Protein AF-A0A351JA82-F1 (afdb_monomer)

Radius of gyration: 18.62 Å; Cα contacts (8 Å, |Δi|>4): 83; chains: 1; bounding box: 45×29×55 Å

pLDDT: mean 86.95, std 12.95, range [39.84, 96.75]

Secondary structure (DSSP, 8-state):
-EEEE-TT-PEEE----TT-HHHHHHHHHHHHHHTT--TTS------TTTS-HHHHHHHHHHHTS--HHHHHHHHHHHHHHTHHHHHHHHHHHHHHHHHHHHHHHHS-------

Structure (mmCIF, N/CA/C/O backbone):
data_AF-A0A351JA82-F1
#
_entry.id   AF-A0A351JA82-F1
#
loop_
_atom_site.group_PDB
_atom_site.id
_atom_site.type_symbol
_atom_site.label_atom_id
_atom_site.label_alt_id
_atom_site.label_comp_id
_atom_site.label_asym_id
_atom_site.label_entity_id
_atom_site.label_seq_id
_atom_site.pdbx_PDB_ins_code
_atom_site.Cartn_x
_atom_site.Cartn_y
_atom_site.Cartn_z
_atom_site.occupancy
_atom_site.B_iso_or_equiv
_atom_site.auth_seq_id
_atom_site.auth_comp_id
_atom_site.auth_asym_id
_atom_site.auth_atom_id
_atom_site.pdbx_PDB_model_num
ATOM 1 N N . LYS A 1 1 ? -10.482 3.285 -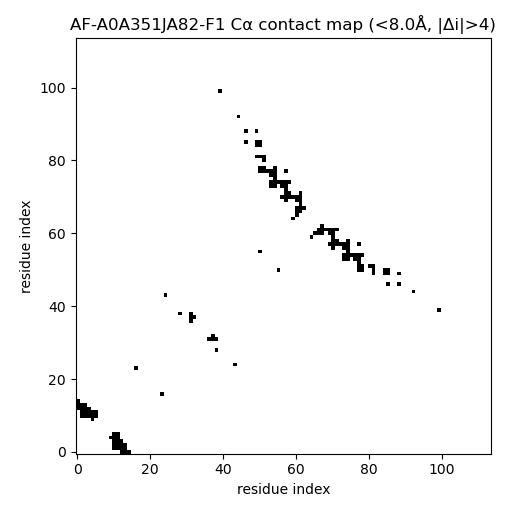6.388 1.00 92.19 1 LYS A N 1
ATOM 2 C CA . LYS A 1 1 ? -11.146 2.212 -7.173 1.00 92.19 1 LYS A CA 1
ATOM 3 C C . LYS A 1 1 ? -11.398 1.025 -6.252 1.00 92.19 1 LYS A C 1
ATOM 5 O O . LYS A 1 1 ? -10.436 0.580 -5.645 1.00 92.19 1 LYS A O 1
ATOM 10 N N . PHE A 1 2 ? -12.635 0.532 -6.165 1.00 95.25 2 PHE A N 1
ATOM 11 C CA . PHE A 1 2 ? -12.952 -0.711 -5.450 1.00 95.25 2 PHE A CA 1
ATOM 12 C C . PHE A 1 2 ? -12.320 -1.922 -6.149 1.00 95.25 2 PHE A C 1
ATOM 14 O O . PHE A 1 2 ? -12.329 -1.999 -7.3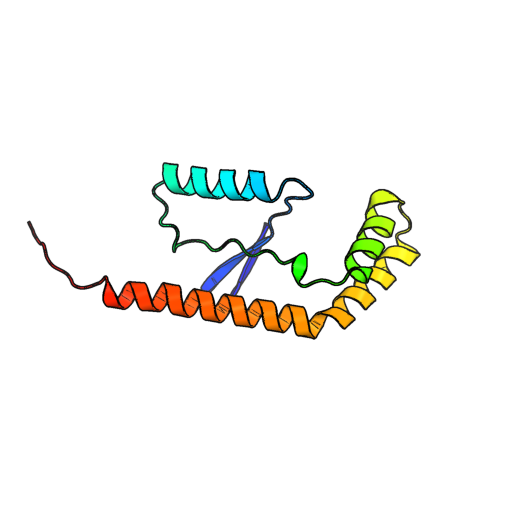83 1.00 95.25 2 PHE A O 1
ATOM 21 N N . VAL A 1 3 ? -11.735 -2.823 -5.365 1.00 96.00 3 VAL A N 1
ATOM 22 C CA . VAL A 1 3 ? -11.078 -4.047 -5.845 1.00 96.00 3 VAL A CA 1
ATOM 23 C C . VAL A 1 3 ? -11.921 -5.276 -5.540 1.00 96.00 3 VAL A C 1
ATOM 25 O O . VAL A 1 3 ? -12.057 -6.136 -6.406 1.00 96.00 3 VAL A O 1
ATOM 28 N N . GLY A 1 4 ? -12.474 -5.351 -4.333 1.00 96.50 4 GLY A N 1
ATOM 29 C CA . GLY A 1 4 ? -13.185 -6.515 -3.820 1.00 96.50 4 GLY A CA 1
ATOM 30 C C . GLY A 1 4 ? -13.227 -6.492 -2.297 1.00 96.50 4 GLY A C 1
ATOM 31 O O . GLY A 1 4 ? -12.839 -5.496 -1.687 1.00 96.50 4 GLY A O 1
ATOM 32 N N . CYS A 1 5 ? -13.656 -7.599 -1.703 1.00 95.81 5 CYS A N 1
ATOM 33 C CA . CYS A 1 5 ? -13.612 -7.804 -0.259 1.00 95.81 5 CYS A CA 1
ATOM 34 C C . CYS A 1 5 ? -12.578 -8.878 0.092 1.00 95.81 5 CYS A C 1
ATOM 36 O O . CYS A 1 5 ? -12.343 -9.789 -0.710 1.00 95.81 5 CYS A O 1
ATOM 38 N N . ASP A 1 6 ? -11.962 -8.766 1.266 1.00 92.56 6 ASP A N 1
ATOM 39 C CA . ASP A 1 6 ? -11.150 -9.848 1.825 1.00 92.56 6 ASP A CA 1
ATOM 40 C C . ASP A 1 6 ? -12.010 -10.949 2.474 1.00 92.56 6 ASP A C 1
ATOM 42 O O . ASP A 1 6 ? -13.239 -10.960 2.368 1.00 92.56 6 ASP A O 1
ATOM 46 N N . THR A 1 7 ? -11.350 -11.912 3.123 1.00 91.44 7 THR A N 1
ATOM 47 C CA . THR A 1 7 ? -12.009 -13.035 3.805 1.00 91.44 7 THR A CA 1
ATOM 48 C C . THR A 1 7 ? -12.790 -12.625 5.050 1.00 91.44 7 THR A C 1
ATOM 50 O O . THR A 1 7 ? -13.678 -13.369 5.455 1.00 91.44 7 THR A O 1
ATOM 53 N N . GLU A 1 8 ? -12.498 -11.457 5.624 1.00 88.56 8 GLU A N 1
ATOM 54 C CA . GLU A 1 8 ? -13.163 -10.914 6.813 1.00 88.56 8 GLU A CA 1
ATOM 55 C C . GLU A 1 8 ? -14.304 -9.948 6.442 1.00 88.56 8 GLU A C 1
ATOM 57 O O . GLU A 1 8 ? -14.989 -9.413 7.312 1.00 88.56 8 GLU A O 1
ATOM 62 N N . GLY A 1 9 ? -14.540 -9.734 5.143 1.00 90.31 9 GLY A N 1
ATOM 63 C CA . GLY A 1 9 ? -15.574 -8.839 4.632 1.00 90.31 9 GLY A CA 1
ATOM 64 C C . GLY A 1 9 ? -15.149 -7.372 4.551 1.00 90.31 9 GLY A C 1
ATOM 65 O O . GLY A 1 9 ? -15.991 -6.526 4.248 1.00 90.31 9 GLY A O 1
ATOM 66 N N . CYS A 1 10 ? -13.871 -7.048 4.768 1.00 91.25 10 CYS A N 1
ATOM 67 C CA . CYS A 1 10 ? -13.361 -5.691 4.606 1.00 91.25 10 CYS A CA 1
ATOM 68 C C . CYS A 1 10 ? -13.296 -5.315 3.122 1.00 91.25 10 CYS A C 1
ATOM 70 O O . CYS A 1 10 ? -12.740 -6.043 2.296 1.00 91.25 10 CYS A O 1
ATOM 72 N N . GLU A 1 11 ? -13.832 -4.146 2.777 1.00 95.25 11 GLU A N 1
ATOM 73 C CA . GLU A 1 11 ? -13.779 -3.616 1.417 1.00 95.25 11 GLU A CA 1
ATOM 74 C C . GLU A 1 11 ? -12.388 -3.050 1.092 1.00 95.25 11 GLU A C 1
ATOM 76 O O . GLU A 1 11 ? -11.865 -2.172 1.780 1.00 95.25 11 GLU A O 1
ATOM 81 N N . ILE A 1 12 ? -11.790 -3.518 -0.004 1.00 94.88 12 ILE A N 1
ATOM 82 C CA . ILE A 1 12 ? -10.453 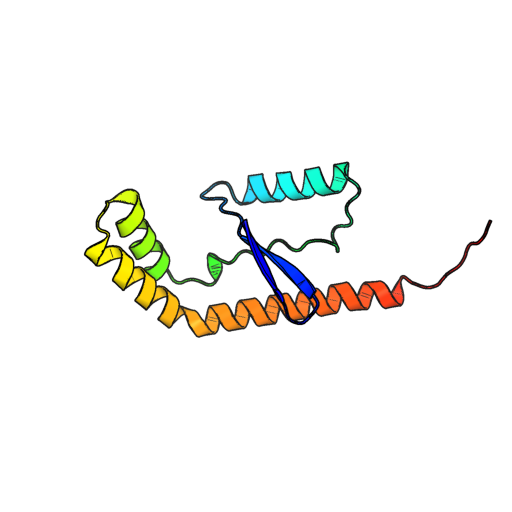-3.115 -0.441 1.00 94.88 12 ILE A CA 1
ATOM 83 C C . ILE A 1 12 ? -10.550 -2.098 -1.573 1.00 94.88 12 ILE A C 1
ATOM 85 O O . ILE A 1 12 ? -11.154 -2.334 -2.628 1.00 94.88 12 ILE A O 1
ATOM 89 N N . TYR A 1 13 ? -9.839 -0.986 -1.399 1.00 94.88 13 TYR A N 1
ATOM 90 C CA . TYR A 1 13 ? -9.770 0.102 -2.364 1.00 94.88 13 TYR A CA 1
ATOM 91 C C . TYR A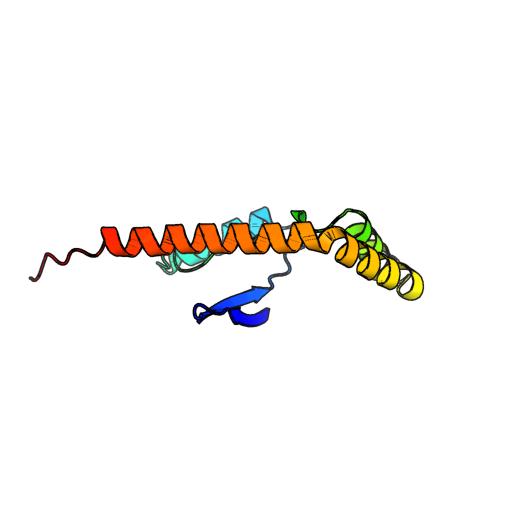 1 13 ? -8.323 0.414 -2.758 1.00 94.88 13 TYR A C 1
ATOM 93 O O . TYR A 1 13 ? -7.426 0.470 -1.926 1.00 94.88 13 TYR A O 1
ATOM 101 N N . ILE A 1 14 ? -8.100 0.688 -4.046 1.00 93.25 14 ILE A N 1
ATOM 102 C CA . ILE A 1 14 ? -6.841 1.256 -4.549 1.00 93.25 14 ILE A CA 1
ATOM 103 C C . ILE A 1 14 ? -7.003 2.760 -4.718 1.00 93.25 14 ILE A C 1
ATOM 105 O O . ILE A 1 14 ? -7.905 3.217 -5.434 1.00 93.25 14 ILE A O 1
ATOM 109 N N . VAL A 1 15 ? -6.076 3.513 -4.133 1.00 90.56 15 VAL A N 1
ATOM 110 C CA . VAL A 1 15 ? -5.981 4.965 -4.274 1.00 90.56 15 VAL A CA 1
ATOM 111 C C . VAL A 1 15 ? -4.621 5.312 -4.881 1.00 90.56 15 VAL A C 1
ATOM 113 O O . VAL A 1 15 ? -3.575 4.996 -4.323 1.00 90.56 15 VAL A O 1
ATOM 116 N N . GLY A 1 16 ? -4.631 5.926 -6.066 1.00 86.75 16 GLY A N 1
ATOM 117 C CA . GLY A 1 16 ? -3.417 6.412 -6.719 1.00 86.75 16 GLY A CA 1
ATOM 118 C C . GLY A 1 16 ? -3.106 7.825 -6.247 1.00 86.75 16 GLY A C 1
ATOM 119 O O . GLY A 1 16 ? -3.842 8.741 -6.594 1.00 86.75 16 GLY A O 1
ATOM 120 N N . LEU A 1 17 ? -2.040 7.988 -5.462 1.00 83.81 17 LEU A N 1
ATOM 121 C CA . LEU A 1 17 ? -1.688 9.267 -4.826 1.00 83.81 17 LEU A CA 1
ATOM 122 C C . LEU A 1 17 ? -0.451 9.948 -5.425 1.00 83.81 17 LEU A C 1
ATOM 124 O O . LEU A 1 17 ? -0.115 11.058 -5.021 1.00 83.81 17 LEU A O 1
ATOM 128 N N . ASP A 1 18 ? 0.205 9.289 -6.386 1.00 80.38 18 ASP A N 1
ATOM 129 C CA . ASP A 1 18 ? 1.470 9.716 -6.997 1.00 80.38 18 ASP A CA 1
ATOM 130 C C . ASP A 1 18 ? 2.454 10.281 -5.945 1.00 80.38 18 ASP A C 1
ATOM 132 O O . ASP A 1 18 ? 2.670 9.643 -4.910 1.00 80.38 18 ASP A O 1
ATOM 136 N N . GLY A 1 19 ? 3.022 11.473 -6.158 1.00 79.94 19 GLY A N 1
ATOM 137 C CA . GLY A 1 19 ? 3.904 12.144 -5.196 1.00 79.94 19 GLY A CA 1
ATOM 138 C C . GLY A 1 19 ? 3.199 12.829 -4.015 1.00 79.94 19 GLY A C 1
ATOM 139 O O . GLY A 1 19 ? 3.873 13.307 -3.107 1.00 79.94 19 GLY A O 1
ATOM 140 N N . CYS A 1 20 ? 1.865 12.878 -3.988 1.00 87.00 20 CYS A N 1
ATOM 141 C CA . CYS A 1 20 ? 1.074 13.619 -2.996 1.00 87.00 20 CYS A CA 1
ATOM 142 C C . CYS A 1 20 ? 0.565 12.741 -1.842 1.00 87.00 20 CYS A C 1
ATOM 144 O O . CYS A 1 20 ? -0.457 13.046 -1.226 1.00 87.00 20 CYS A O 1
ATOM 146 N N . ARG A 1 21 ? 1.254 11.630 -1.548 1.00 87.31 21 ARG A N 1
ATOM 147 C CA . ARG A 1 21 ? 0.819 10.643 -0.549 1.00 87.31 21 ARG A CA 1
ATOM 148 C C . ARG A 1 21 ? 0.507 11.267 0.812 1.00 87.31 21 ARG A C 1
ATOM 150 O O . ARG A 1 21 ? -0.554 10.995 1.359 1.00 87.31 21 ARG A O 1
ATOM 157 N N . VAL A 1 22 ? 1.425 12.071 1.353 1.00 88.81 22 VAL A N 1
ATOM 158 C CA . VAL A 1 22 ? 1.285 12.644 2.704 1.00 88.81 22 VAL A CA 1
ATOM 159 C C . VAL A 1 22 ? 0.080 13.577 2.761 1.00 88.81 22 VAL A C 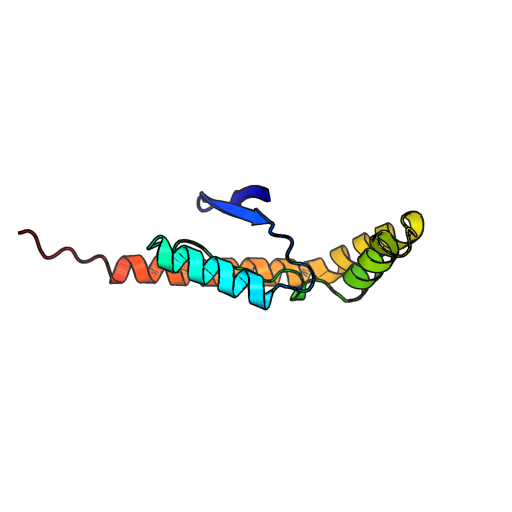1
ATOM 161 O O . VAL A 1 22 ? -0.752 13.460 3.651 1.00 88.81 22 VAL A O 1
ATOM 164 N N . GLN A 1 23 ? -0.059 14.449 1.762 1.00 92.38 23 GLN A N 1
ATOM 165 C CA . GLN A 1 23 ? -1.165 15.398 1.677 1.00 92.38 23 GLN A CA 1
ATOM 166 C C . GLN A 1 23 ? -2.505 14.680 1.525 1.00 92.38 23 GLN A C 1
ATOM 168 O O . GLN A 1 23 ? -3.482 15.050 2.169 1.00 92.38 23 GLN A O 1
ATOM 173 N N . ALA A 1 24 ? -2.556 13.643 0.692 1.00 90.25 24 ALA A N 1
ATOM 174 C CA . ALA A 1 24 ? -3.774 12.883 0.479 1.00 90.25 24 ALA A CA 1
ATOM 175 C C . ALA A 1 24 ? -4.170 12.054 1.703 1.00 90.25 24 ALA A C 1
ATOM 177 O O . ALA A 1 24 ? -5.351 12.005 2.029 1.00 90.25 24 ALA A O 1
ATOM 178 N N . GLN A 1 25 ? -3.206 11.460 2.412 1.00 91.38 25 GLN A N 1
ATOM 179 C CA . GLN A 1 25 ? -3.471 10.794 3.684 1.00 91.38 25 GLN A CA 1
ATOM 180 C C . GLN A 1 25 ? -4.072 11.779 4.696 1.00 91.38 25 GLN A C 1
ATOM 182 O O . GLN A 1 25 ? -5.156 11.524 5.213 1.00 91.38 25 GLN A O 1
ATOM 187 N N . SER A 1 26 ? -3.445 12.944 4.892 1.00 91.56 26 SER A N 1
ATOM 188 C CA . SER A 1 26 ? -3.977 13.974 5.793 1.00 91.56 26 SER A CA 1
ATOM 189 C C . SER A 1 26 ? -5.360 14.475 5.371 1.00 91.56 26 SER A C 1
ATOM 191 O O . SER A 1 26 ? -6.196 14.762 6.225 1.00 91.56 26 SER A O 1
ATOM 193 N N . ALA A 1 27 ? -5.629 14.572 4.066 1.00 92.62 27 ALA A N 1
ATOM 194 C CA . ALA A 1 27 ? -6.939 14.966 3.556 1.00 92.62 27 ALA A CA 1
ATOM 195 C C . ALA A 1 27 ? -8.014 13.908 3.848 1.00 92.62 27 ALA A C 1
ATOM 197 O O . ALA A 1 27 ? -9.114 14.267 4.262 1.00 92.62 27 ALA A O 1
ATOM 198 N N . ILE A 1 28 ? -7.696 12.621 3.673 1.00 91.62 28 ILE A N 1
ATOM 199 C CA . ILE A 1 28 ? -8.605 11.511 3.991 1.00 91.62 28 ILE A CA 1
ATOM 200 C C . ILE A 1 28 ? -8.891 11.478 5.495 1.00 91.62 28 ILE A C 1
ATOM 202 O O . ILE A 1 28 ? -10.052 11.416 5.888 1.00 91.62 28 ILE A O 1
ATOM 206 N N . GLU A 1 29 ? -7.860 11.587 6.333 1.00 91.69 29 GLU A N 1
ATOM 207 C CA . GLU A 1 29 ? -8.004 11.610 7.795 1.00 91.69 29 GLU A CA 1
ATOM 208 C C . GLU A 1 29 ? -8.834 12.814 8.266 1.00 91.69 29 GLU A C 1
ATOM 210 O O . GLU A 1 29 ? -9.734 12.669 9.093 1.00 91.69 29 GLU A O 1
ATOM 215 N N . SER A 1 30 ? -8.593 13.997 7.691 1.00 93.38 30 SER A N 1
ATOM 216 C CA . SER A 1 30 ? -9.369 15.208 7.995 1.00 93.38 30 SER A CA 1
ATOM 217 C C . SER A 1 30 ? -10.832 15.063 7.581 1.00 93.38 30 SER A C 1
ATOM 219 O O . SER A 1 30 ? -11.728 15.450 8.327 1.00 93.38 30 SER A O 1
ATOM 221 N N . LEU A 1 31 ? -11.090 14.486 6.404 1.00 93.31 31 LEU A N 1
ATOM 222 C CA . LEU A 1 31 ? -12.447 14.238 5.928 1.00 93.31 31 LEU A CA 1
ATOM 223 C C . LEU A 1 31 ? -13.170 13.223 6.819 1.00 93.31 31 LEU A C 1
ATOM 225 O O . LEU A 1 31 ? -14.322 13.450 7.178 1.00 93.31 31 LEU A O 1
ATOM 229 N N . ALA A 1 32 ? -12.493 12.145 7.217 1.00 91.62 32 ALA A N 1
ATOM 230 C CA . ALA A 1 32 ? -13.035 11.167 8.152 1.00 91.62 32 ALA A CA 1
ATOM 231 C C . ALA A 1 32 ? -13.411 11.818 9.490 1.00 91.62 32 ALA A C 1
ATOM 233 O O . ALA A 1 32 ? -14.521 11.615 9.976 1.00 91.62 32 ALA A O 1
ATOM 234 N N . ALA A 1 33 ? -12.544 12.678 10.033 1.00 91.50 33 ALA A N 1
ATOM 235 C CA . ALA A 1 33 ? -12.830 13.420 11.258 1.00 91.50 33 ALA A CA 1
ATOM 236 C C . ALA A 1 33 ? -14.058 14.340 11.118 1.00 91.50 33 ALA A C 1
ATOM 238 O O . ALA A 1 33 ? -14.908 14.366 12.007 1.00 91.50 33 ALA A O 1
ATOM 239 N N . ILE A 1 34 ? -14.190 15.054 9.993 1.00 94.75 34 ILE A N 1
ATOM 240 C CA . ILE A 1 34 ? -15.351 15.919 9.705 1.00 94.75 34 ILE A CA 1
ATOM 241 C C . ILE A 1 34 ? -16.644 15.103 9.605 1.00 94.75 34 ILE A C 1
ATOM 243 O O . ILE A 1 34 ? -17.693 15.543 10.071 1.00 94.75 34 ILE A O 1
ATOM 247 N N . LEU A 1 35 ? -16.573 13.914 9.010 1.00 94.06 35 LEU A N 1
ATOM 248 C CA . LEU A 1 35 ? -17.707 13.005 8.849 1.00 94.06 35 LEU A CA 1
ATOM 249 C C . LEU A 1 35 ? -17.981 12.153 10.100 1.00 94.06 35 LEU A C 1
ATOM 251 O O . LEU A 1 35 ? -18.866 11.302 10.061 1.00 94.06 35 LEU A O 1
ATOM 255 N N . ALA A 1 36 ? -17.240 12.373 11.193 1.00 92.00 36 ALA A N 1
ATOM 256 C CA . ALA A 1 36 ? -17.277 11.565 12.412 1.00 92.00 36 ALA A CA 1
ATOM 257 C C . ALA A 1 36 ? -17.069 10.060 12.158 1.00 92.00 36 ALA A C 1
ATOM 259 O O . ALA A 1 36 ? -17.553 9.227 12.923 1.00 92.00 36 ALA A O 1
ATOM 260 N N . VAL A 1 37 ? -16.328 9.718 11.099 1.00 88.56 37 VAL A N 1
ATOM 261 C CA . VAL A 1 37 ? -15.913 8.347 10.808 1.00 88.56 37 VAL A CA 1
ATOM 262 C C . VAL A 1 37 ? -14.804 7.979 11.794 1.00 88.56 37 VAL A C 1
ATOM 264 O O . VAL A 1 37 ? -13.748 8.622 11.802 1.00 88.56 37 VAL A O 1
ATOM 267 N N . PRO A 1 38 ? -15.010 6.961 12.642 1.00 84.12 38 PRO A N 1
ATOM 268 C CA . PRO A 1 38 ? -13.984 6.473 13.543 1.00 84.12 38 PRO A CA 1
ATOM 269 C C . PRO A 1 38 ? -12.737 6.041 12.768 1.00 84.12 38 PRO A C 1
ATOM 271 O O . PRO A 1 38 ? -12.829 5.337 11.766 1.00 84.12 38 PRO A O 1
ATOM 274 N N . SER A 1 39 ? -11.549 6.358 13.286 1.00 76.69 39 SER A N 1
ATOM 275 C CA . SER A 1 39 ? -10.266 5.948 12.686 1.00 76.69 39 SER A CA 1
ATOM 276 C C . SER A 1 39 ? -10.079 4.427 12.571 1.00 76.69 39 SER A C 1
ATOM 278 O O . SER A 1 39 ? -9.139 3.979 11.933 1.00 76.69 39 SER A O 1
ATOM 280 N N . ARG A 1 40 ? -10.958 3.635 13.197 1.00 79.62 40 ARG A N 1
ATOM 281 C CA . ARG A 1 40 ? -11.006 2.168 13.105 1.00 79.62 40 ARG A CA 1
ATOM 282 C C . ARG A 1 40 ? -11.769 1.639 11.883 1.00 79.62 40 ARG A C 1
ATOM 284 O O . ARG A 1 40 ? -11.637 0.465 11.575 1.00 79.62 40 ARG A O 1
ATOM 291 N N . GLU A 1 41 ? -12.567 2.467 11.204 1.00 86.06 41 GLU A N 1
ATOM 292 C CA . GLU A 1 41 ? -13.391 2.027 10.062 1.00 86.06 41 GLU A CA 1
ATOM 293 C C . GLU A 1 41 ? -12.624 1.988 8.735 1.00 86.06 41 GLU A C 1
ATOM 295 O O . GLU A 1 41 ? -13.107 1.429 7.753 1.00 86.06 41 GLU A O 1
ATOM 300 N N . PHE A 1 42 ? -11.422 2.560 8.684 1.00 89.25 42 PHE A N 1
ATOM 301 C CA . PHE A 1 42 ? -10.578 2.510 7.499 1.00 89.25 42 PHE A CA 1
ATOM 302 C C . PHE A 1 42 ? -9.102 2.427 7.880 1.00 89.25 42 PHE A C 1
ATOM 304 O O . PHE A 1 42 ? -8.664 2.998 8.875 1.00 89.25 42 PHE A O 1
ATOM 311 N N . LEU A 1 43 ? -8.322 1.749 7.039 1.00 91.56 43 LEU A N 1
ATOM 312 C CA . LEU A 1 43 ? -6.878 1.618 7.190 1.00 91.56 43 LEU A CA 1
ATOM 313 C C . LEU A 1 43 ? -6.188 2.046 5.894 1.00 91.56 43 LEU A C 1
ATOM 315 O O . LEU A 1 43 ? -6.476 1.523 4.815 1.00 91.56 43 LEU A O 1
ATOM 319 N N . ILE A 1 44 ? -5.268 3.007 5.992 1.00 91.62 44 ILE A N 1
ATOM 320 C CA . ILE A 1 44 ? -4.480 3.481 4.850 1.00 91.62 44 ILE A CA 1
ATOM 321 C C . ILE A 1 44 ? -3.157 2.718 4.818 1.00 91.62 44 ILE A C 1
ATOM 323 O O . ILE A 1 44 ? -2.279 2.939 5.647 1.00 91.62 44 ILE A O 1
ATOM 327 N N . VAL A 1 45 ? -2.994 1.855 3.814 1.00 91.88 45 VAL A N 1
ATOM 328 C CA . VAL A 1 45 ? -1.796 1.022 3.649 1.00 91.88 45 VAL A CA 1
ATOM 329 C C . VAL A 1 45 ? -0.914 1.556 2.522 1.00 91.88 45 VAL A C 1
ATOM 331 O O . VAL A 1 45 ? -1.358 1.766 1.391 1.00 91.88 45 VAL A O 1
ATOM 334 N N . GLU A 1 46 ? 0.371 1.742 2.815 1.00 90.38 46 GLU A N 1
ATOM 335 C CA . GLU A 1 46 ? 1.385 2.086 1.821 1.00 90.38 46 GLU A CA 1
ATOM 336 C C . GLU A 1 46 ? 1.933 0.803 1.180 1.00 90.38 46 GLU A C 1
ATOM 338 O O . GLU A 1 46 ? 2.579 -0.008 1.833 1.00 90.38 46 GLU A O 1
ATOM 343 N N . THR A 1 47 ? 1.632 0.589 -0.103 1.00 90.56 47 THR A N 1
ATOM 344 C CA . THR A 1 47 ? 2.018 -0.635 -0.835 1.00 90.56 47 THR A CA 1
ATOM 345 C C . THR A 1 47 ? 3.263 -0.453 -1.703 1.00 90.56 47 THR A C 1
ATOM 347 O O . THR A 1 47 ? 3.909 -1.425 -2.097 1.00 90.56 47 THR A O 1
ATOM 350 N N . LEU A 1 48 ? 3.623 0.795 -2.012 1.00 87.50 48 LEU A N 1
ATOM 351 C CA . LEU A 1 48 ? 4.747 1.142 -2.878 1.00 87.50 48 LEU A CA 1
ATOM 352 C C . LEU A 1 48 ? 6.101 0.879 -2.190 1.00 87.50 48 LEU A C 1
ATOM 354 O O . LEU A 1 48 ? 7.105 0.680 -2.878 1.00 87.50 48 LEU A O 1
ATOM 358 N N . GLY A 1 49 ? 6.157 0.831 -0.860 1.00 87.00 49 GLY A N 1
ATOM 359 C CA . GLY A 1 49 ? 7.317 0.430 -0.068 1.00 87.00 49 GLY A CA 1
ATOM 360 C C . GLY A 1 49 ? 7.662 -1.051 -0.208 1.00 87.00 49 GLY A C 1
ATOM 361 O O . GLY A 1 49 ? 8.843 -1.386 -0.258 1.00 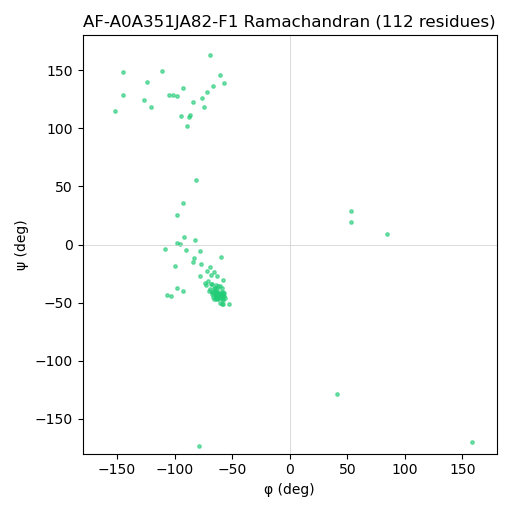87.00 49 GLY A O 1
ATOM 362 N N . ALA A 1 50 ? 6.660 -1.919 -0.375 1.00 90.31 50 ALA A N 1
ATOM 363 C CA . ALA A 1 50 ? 6.859 -3.362 -0.530 1.00 90.31 50 ALA A CA 1
ATOM 364 C C . ALA A 1 50 ? 7.348 -3.768 -1.933 1.00 90.31 50 ALA A C 1
ATOM 366 O O . ALA A 1 50 ? 7.874 -4.865 -2.117 1.00 90.31 50 ALA A O 1
ATOM 367 N N . ILE A 1 51 ? 7.221 -2.886 -2.934 1.00 90.50 51 ILE A N 1
ATOM 368 C CA . ILE A 1 51 ? 7.738 -3.152 -4.281 1.00 90.50 51 ILE A CA 1
ATOM 369 C C . ILE A 1 51 ? 9.160 -2.610 -4.468 1.00 90.50 51 ILE A C 1
ATOM 371 O O . ILE A 1 51 ? 9.489 -1.465 -4.140 1.00 90.50 51 ILE A O 1
ATOM 375 N N . GLY A 1 52 ? 10.016 -3.440 -5.061 1.00 90.12 52 GLY A N 1
ATOM 376 C CA . GLY A 1 52 ? 11.418 -3.127 -5.302 1.00 90.12 52 GLY A CA 1
ATOM 377 C C . GLY A 1 52 ? 11.634 -2.034 -6.353 1.00 90.12 52 GLY A C 1
ATOM 378 O O . GLY A 1 52 ? 10.771 -1.725 -7.180 1.00 90.12 52 GLY A O 1
ATOM 379 N N . TRP A 1 53 ? 12.847 -1.476 -6.361 1.00 90.06 53 TRP A N 1
ATOM 380 C CA . TRP A 1 53 ? 13.259 -0.419 -7.294 1.00 90.06 53 TRP A CA 1
ATOM 381 C C . TRP A 1 53 ? 13.119 -0.822 -8.771 1.00 90.06 53 TRP A C 1
ATOM 383 O O . TRP A 1 53 ? 12.796 0.027 -9.596 1.00 90.06 53 TRP A O 1
ATOM 393 N N . LEU A 1 54 ? 13.274 -2.112 -9.099 1.00 90.94 54 LEU A N 1
ATOM 394 C CA . LEU A 1 54 ? 13.040 -2.658 -10.442 1.00 90.94 54 LEU A CA 1
ATOM 395 C C . LEU A 1 54 ? 11.609 -2.389 -10.924 1.00 90.94 54 LEU A C 1
ATOM 397 O O . LEU A 1 54 ? 11.419 -1.875 -12.024 1.00 90.94 54 LEU A O 1
ATOM 401 N N . ALA A 1 55 ? 10.603 -2.666 -10.088 1.00 91.69 55 ALA A N 1
ATOM 402 C CA . ALA A 1 55 ? 9.206 -2.422 -10.438 1.00 91.69 55 ALA A CA 1
ATOM 403 C C . ALA A 1 55 ? 8.923 -0.922 -10.610 1.00 91.69 55 ALA A C 1
ATOM 405 O O . ALA A 1 55 ? 8.253 -0.515 -11.561 1.00 91.69 55 ALA A O 1
ATOM 406 N N . LYS A 1 56 ? 9.499 -0.087 -9.736 1.00 90.81 56 LYS A N 1
ATOM 407 C CA . LYS A 1 56 ? 9.386 1.378 -9.809 1.00 90.81 56 LYS A CA 1
ATOM 408 C C . LYS A 1 56 ? 10.010 1.922 -11.097 1.00 90.81 56 LYS A C 1
ATOM 410 O O . LYS A 1 56 ? 9.369 2.686 -11.816 1.00 90.81 56 LYS A O 1
ATOM 415 N N . PHE A 1 57 ? 11.219 1.473 -11.430 1.00 91.62 57 PHE A N 1
ATOM 416 C CA . PHE A 1 57 ? 11.942 1.896 -12.626 1.00 91.62 57 PHE A CA 1
ATOM 417 C C . PHE A 1 57 ? 11.258 1.422 -13.909 1.00 91.62 57 PHE A C 1
ATOM 419 O O . PHE A 1 57 ? 11.038 2.219 -14.816 1.00 91.62 57 PHE A O 1
ATOM 426 N N . GLY A 1 58 ? 10.832 0.158 -13.977 1.00 89.69 58 GLY A N 1
ATOM 427 C CA . GLY A 1 58 ? 10.058 -0.342 -15.113 1.00 89.69 58 GLY A CA 1
ATOM 428 C C . GLY A 1 58 ? 8.751 0.436 -15.309 1.00 89.69 58 GLY A C 1
ATOM 429 O O . GLY A 1 58 ? 8.362 0.733 -16.442 1.00 89.69 58 GLY A O 1
ATOM 430 N N . GLY A 1 59 ? 8.099 0.821 -14.206 1.00 89.44 59 GLY A N 1
ATOM 431 C CA . GLY A 1 59 ? 6.895 1.644 -14.215 1.00 89.44 59 GLY A CA 1
ATOM 432 C C . GLY A 1 59 ? 7.171 3.034 -14.779 1.00 89.44 59 GLY A C 1
ATOM 433 O O . GLY A 1 59 ? 6.432 3.494 -15.647 1.00 89.44 59 GLY A O 1
ATOM 434 N N . PHE A 1 60 ? 8.271 3.658 -14.353 1.00 90.00 60 PHE A N 1
ATOM 435 C CA . PHE A 1 60 ? 8.746 4.932 -14.889 1.00 90.00 60 PHE A CA 1
ATOM 436 C C . PHE A 1 60 ? 9.056 4.841 -16.391 1.00 90.00 60 PHE A C 1
ATOM 438 O O . PHE A 1 60 ? 8.512 5.621 -17.170 1.00 90.00 60 PHE A O 1
ATOM 445 N N . LEU A 1 61 ? 9.830 3.841 -16.827 1.00 89.94 61 LEU A N 1
ATOM 446 C CA . LEU A 1 61 ? 10.142 3.614 -18.244 1.00 89.94 61 LEU A CA 1
ATOM 447 C C . LEU A 1 61 ? 8.877 3.438 -19.094 1.00 89.94 61 LEU A C 1
ATOM 449 O O . LEU A 1 61 ? 8.765 4.000 -20.183 1.00 89.94 61 LEU A O 1
ATOM 453 N N . SER A 1 62 ? 7.916 2.652 -18.603 1.00 90.25 62 SER A N 1
ATOM 454 C CA . SER A 1 62 ? 6.687 2.380 -19.346 1.00 90.25 62 SER A CA 1
ATOM 455 C C . SER A 1 62 ? 5.735 3.576 -19.381 1.00 90.25 62 SER A C 1
ATOM 457 O O . SER A 1 62 ? 5.014 3.704 -20.368 1.00 90.25 62 SER A O 1
ATOM 459 N N . ARG A 1 63 ? 5.659 4.378 -18.310 1.00 87.62 63 ARG A N 1
ATOM 460 C CA . ARG A 1 63 ? 4.670 5.460 -18.165 1.00 87.62 63 ARG A CA 1
ATOM 461 C C . ARG A 1 63 ? 5.185 6.811 -18.648 1.00 87.62 63 ARG A C 1
ATOM 463 O O . ARG A 1 63 ? 4.424 7.522 -19.282 1.00 87.62 63 ARG A O 1
ATOM 470 N N . GLN A 1 64 ? 6.448 7.136 -18.374 1.00 88.75 64 GLN A N 1
ATOM 471 C CA . GLN A 1 64 ? 7.021 8.453 -18.670 1.00 88.75 64 GLN A CA 1
ATOM 472 C C . GLN A 1 64 ? 7.810 8.478 -19.980 1.00 88.75 64 GLN A C 1
ATOM 474 O O . GLN A 1 64 ? 7.739 9.449 -20.723 1.00 88.75 64 GLN A O 1
ATOM 479 N N . LEU A 1 65 ? 8.541 7.403 -20.297 1.00 87.38 65 LEU A N 1
ATOM 480 C CA . LEU A 1 65 ? 9.348 7.326 -21.526 1.00 87.38 65 LEU A CA 1
ATOM 481 C C . LEU A 1 65 ? 8.651 6.573 -22.667 1.00 87.38 65 LEU A C 1
ATOM 483 O O . LEU A 1 65 ? 9.234 6.387 -23.730 1.00 87.38 65 LEU A O 1
ATOM 487 N N . HIS A 1 66 ? 7.419 6.100 -22.447 1.00 90.19 66 HIS A N 1
ATOM 488 C CA . HIS A 1 66 ? 6.646 5.285 -23.393 1.00 90.19 66 HIS A CA 1
ATOM 489 C C . HIS A 1 66 ? 7.380 4.032 -23.915 1.00 90.19 66 HIS A C 1
ATOM 491 O O . HIS A 1 66 ? 6.962 3.416 -24.899 1.00 90.19 66 HIS A O 1
ATOM 497 N N . PHE A 1 67 ? 8.423 3.565 -23.218 1.00 93.12 67 PHE A N 1
ATOM 498 C CA . PHE A 1 67 ? 9.145 2.331 -23.539 1.00 93.12 67 PHE A CA 1
ATOM 499 C C . PHE A 1 67 ? 8.413 1.108 -23.000 1.00 93.12 67 PHE A C 1
ATOM 501 O O . PHE A 1 67 ? 8.951 0.288 -22.262 1.00 93.12 67 PHE A O 1
ATOM 508 N N . VAL A 1 68 ? 7.151 0.968 -23.396 1.00 89.38 68 VAL A N 1
ATOM 509 C CA . VAL A 1 68 ? 6.214 -0.032 -22.878 1.00 89.38 68 VAL A CA 1
ATOM 510 C C . VAL A 1 68 ? 6.738 -1.463 -23.039 1.00 89.38 68 VAL A C 1
ATOM 512 O O . VAL A 1 68 ? 6.625 -2.264 -22.112 1.00 89.38 68 VAL A O 1
ATOM 515 N N . LYS A 1 69 ? 7.350 -1.776 -24.191 1.00 91.75 69 LYS A N 1
ATOM 516 C CA . LYS A 1 69 ? 7.866 -3.120 -24.511 1.00 91.75 69 LYS A CA 1
ATOM 517 C C . LYS A 1 69 ? 9.028 -3.558 -23.614 1.00 91.75 69 LYS A C 1
ATOM 519 O O . LYS A 1 69 ? 9.240 -4.752 -23.468 1.00 91.75 69 LYS A O 1
ATOM 524 N N . ILE A 1 70 ? 9.750 -2.611 -23.015 1.00 90.44 70 ILE A N 1
ATOM 525 C CA . ILE A 1 70 ? 10.893 -2.877 -22.127 1.00 90.44 70 ILE A CA 1
ATOM 526 C C . ILE A 1 70 ? 10.473 -2.684 -20.666 1.00 90.44 70 ILE A C 1
ATOM 528 O O . ILE A 1 70 ? 10.744 -3.525 -19.815 1.00 90.44 70 ILE A O 1
ATOM 532 N N . GLY A 1 71 ? 9.739 -1.607 -20.382 1.00 92.56 71 GLY A N 1
ATOM 533 C CA . GLY A 1 71 ? 9.292 -1.258 -19.041 1.00 92.56 71 GLY A CA 1
ATOM 534 C C . GLY A 1 71 ? 8.354 -2.298 -18.433 1.00 92.56 71 GLY A C 1
ATOM 535 O O . GLY A 1 71 ? 8.574 -2.703 -17.297 1.00 92.56 71 GLY A O 1
ATOM 536 N N . ARG A 1 72 ? 7.344 -2.793 -19.168 1.00 92.88 72 ARG A N 1
ATOM 537 C CA . ARG A 1 72 ? 6.374 -3.761 -18.612 1.00 92.88 72 ARG A CA 1
ATOM 538 C C . ARG A 1 72 ? 7.010 -5.097 -18.196 1.00 92.88 72 ARG A C 1
ATOM 540 O O . ARG A 1 72 ? 6.707 -5.538 -17.088 1.00 92.88 72 ARG A O 1
ATOM 547 N N . PRO A 1 73 ? 7.901 -5.723 -18.992 1.00 94.81 73 PRO A N 1
ATOM 548 C CA . PRO A 1 73 ? 8.646 -6.897 -18.534 1.00 94.81 73 PRO A CA 1
ATOM 549 C C . PRO A 1 73 ? 9.472 -6.643 -17.267 1.00 94.81 73 PRO A C 1
ATOM 551 O O . PRO A 1 73 ? 9.461 -7.471 -16.359 1.00 94.81 73 PRO A O 1
ATOM 554 N N . ILE A 1 74 ? 10.130 -5.480 -17.164 1.00 94.38 74 ILE A N 1
ATOM 555 C CA . ILE A 1 74 ? 10.894 -5.101 -15.964 1.00 94.38 74 ILE A CA 1
ATOM 556 C C . ILE A 1 74 ? 9.966 -4.958 -14.751 1.00 94.38 74 ILE A C 1
ATOM 558 O O . ILE A 1 74 ? 10.301 -5.445 -13.672 1.00 94.38 74 ILE A O 1
ATOM 562 N N . VAL A 1 75 ? 8.785 -4.347 -14.922 1.00 95.00 75 VAL A N 1
ATOM 563 C CA . VAL A 1 75 ? 7.770 -4.264 -13.858 1.00 95.00 75 VAL A CA 1
ATOM 564 C C . VAL A 1 75 ? 7.367 -5.652 -13.389 1.00 95.00 75 VAL A C 1
ATOM 566 O O . VAL A 1 75 ? 7.408 -5.913 -12.192 1.00 95.00 75 VAL A O 1
ATOM 569 N N . ALA A 1 76 ? 7.007 -6.541 -14.317 1.00 94.81 76 ALA A N 1
ATOM 570 C CA . ALA A 1 76 ? 6.572 -7.891 -13.983 1.00 94.81 76 ALA A CA 1
ATOM 571 C C . ALA A 1 76 ? 7.655 -8.647 -13.202 1.00 94.81 76 ALA A C 1
ATOM 573 O O . ALA A 1 76 ? 7.374 -9.203 -12.144 1.00 94.81 76 ALA A O 1
ATOM 574 N N . HIS A 1 77 ? 8.907 -8.593 -13.664 1.00 95.69 77 HIS A N 1
ATOM 575 C CA . HIS A 1 77 ? 10.023 -9.225 -12.965 1.00 95.69 77 HIS A CA 1
ATOM 576 C C . HIS A 1 77 ? 10.276 -8.604 -11.582 1.00 95.69 77 HIS A C 1
ATOM 578 O O . HIS A 1 77 ? 10.525 -9.320 -10.614 1.00 95.69 77 HIS A O 1
ATOM 584 N N . GLY A 1 78 ? 10.164 -7.278 -11.471 1.00 94.69 78 GLY A N 1
ATOM 585 C CA . GLY A 1 78 ? 10.278 -6.568 -10.201 1.00 94.69 78 GLY A CA 1
ATOM 586 C C . GLY A 1 78 ? 9.192 -6.965 -9.201 1.00 94.69 78 GLY A C 1
ATOM 587 O O . GLY A 1 78 ? 9.504 -7.179 -8.037 1.00 94.69 78 GLY A O 1
ATOM 588 N N . ILE A 1 79 ? 7.943 -7.115 -9.653 1.00 94.75 79 ILE A N 1
ATOM 589 C CA . ILE A 1 79 ? 6.825 -7.563 -8.809 1.00 94.75 79 ILE A CA 1
ATOM 590 C C . ILE A 1 79 ? 7.043 -9.005 -8.351 1.00 94.75 79 ILE A C 1
ATOM 592 O O . ILE A 1 79 ? 6.917 -9.273 -7.162 1.00 94.75 79 ILE A O 1
ATOM 596 N N . ILE A 1 80 ? 7.420 -9.911 -9.261 1.00 95.94 80 ILE A N 1
ATOM 597 C CA . ILE A 1 80 ? 7.697 -11.317 -8.919 1.00 95.94 80 ILE A CA 1
ATOM 598 C C . ILE A 1 80 ? 8.797 -11.403 -7.854 1.00 95.94 80 ILE A C 1
ATOM 600 O O . ILE A 1 80 ? 8.660 -12.137 -6.884 1.00 95.94 80 ILE A O 1
ATOM 604 N N . ARG A 1 81 ? 9.866 -10.611 -7.987 1.00 95.44 81 ARG A N 1
ATOM 605 C CA . ARG A 1 81 ? 10.960 -10.576 -7.005 1.00 95.44 81 ARG A CA 1
ATOM 606 C C . ARG A 1 81 ? 10.546 -9.979 -5.654 1.00 95.44 81 ARG A C 1
ATOM 608 O O . ARG A 1 81 ? 11.166 -10.284 -4.643 1.00 95.44 81 ARG A O 1
ATOM 615 N N . SER A 1 82 ? 9.532 -9.121 -5.641 1.00 95.75 82 SER A N 1
ATOM 616 C CA . SER A 1 82 ? 8.969 -8.516 -4.431 1.00 95.75 82 SER A CA 1
ATOM 617 C C . SER A 1 82 ? 7.801 -9.307 -3.844 1.00 95.75 82 SER A C 1
ATOM 619 O O . SER A 1 82 ? 7.171 -8.820 -2.912 1.00 95.75 82 SER A O 1
ATOM 621 N N . TYR A 1 83 ? 7.495 -10.497 -4.368 1.00 95.44 83 TYR A N 1
ATOM 622 C CA . TYR A 1 83 ? 6.334 -11.272 -3.938 1.00 95.44 83 TYR A CA 1
ATOM 623 C C . TYR A 1 83 ? 6.336 -11.550 -2.431 1.00 95.44 83 TYR A C 1
ATOM 625 O O . TYR A 1 83 ? 5.335 -11.287 -1.771 1.00 95.44 83 TYR A O 1
ATOM 633 N N . ASP A 1 84 ? 7.469 -11.975 -1.872 1.00 95.50 84 ASP A N 1
ATOM 634 C CA . ASP A 1 84 ? 7.565 -12.278 -0.440 1.00 95.50 84 ASP A CA 1
ATOM 635 C C . ASP A 1 84 ? 7.314 -11.031 0.422 1.00 95.50 84 ASP A C 1
ATOM 637 O O . ASP A 1 84 ? 6.530 -11.084 1.363 1.00 95.50 84 ASP A O 1
ATOM 641 N N . LEU A 1 85 ? 7.865 -9.875 0.035 1.00 95.69 85 LEU A N 1
ATOM 642 C CA . LEU A 1 85 ? 7.627 -8.596 0.721 1.00 95.69 85 LEU A CA 1
ATOM 643 C C . LEU A 1 85 ? 6.161 -8.149 0.633 1.00 95.69 85 LEU A C 1
ATOM 645 O O . LEU A 1 85 ? 5.633 -7.537 1.559 1.00 95.69 85 LEU A O 1
ATOM 649 N N . LEU A 1 86 ? 5.490 -8.438 -0.485 1.00 95.31 86 LEU A N 1
ATOM 650 C CA . LEU A 1 86 ? 4.060 -8.173 -0.635 1.00 95.31 86 LEU A CA 1
ATOM 651 C C . LEU A 1 86 ? 3.235 -9.081 0.283 1.00 95.31 86 LEU A C 1
ATOM 653 O O . LEU A 1 86 ? 2.287 -8.606 0.904 1.00 95.31 86 LEU A O 1
ATOM 657 N N . CYS A 1 87 ? 3.603 -10.357 0.405 1.00 95.94 87 CYS A N 1
ATOM 658 C CA . CYS A 1 87 ? 2.978 -11.280 1.351 1.00 95.94 87 CYS A CA 1
ATOM 659 C C . CYS A 1 87 ? 3.197 -10.826 2.800 1.00 95.94 87 CYS A C 1
ATOM 661 O O . CYS A 1 87 ? 2.245 -10.788 3.575 1.00 95.94 87 CYS A O 1
ATOM 663 N N . GLU A 1 88 ? 4.414 -10.411 3.153 1.00 96.75 88 GLU A N 1
ATOM 664 C CA . GLU A 1 88 ? 4.730 -9.855 4.473 1.00 96.75 88 GLU A CA 1
ATOM 665 C C . GLU A 1 8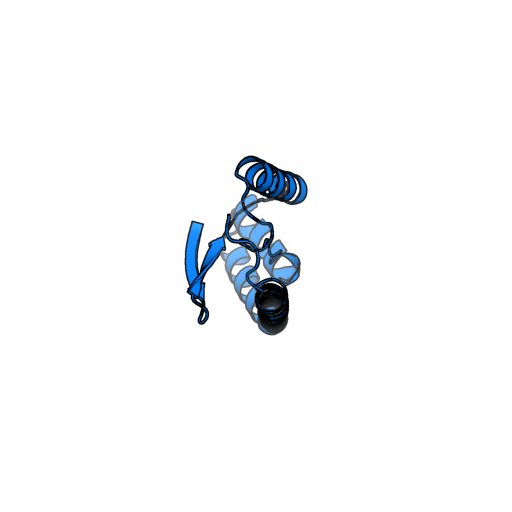8 ? 3.896 -8.608 4.789 1.00 96.75 88 GLU A C 1
ATOM 667 O O . GLU A 1 88 ? 3.367 -8.499 5.895 1.00 96.75 88 GLU A O 1
ATOM 672 N N . LEU A 1 89 ? 3.715 -7.706 3.816 1.00 96.50 89 LEU A N 1
ATOM 673 C CA . LEU A 1 89 ? 2.851 -6.533 3.963 1.00 9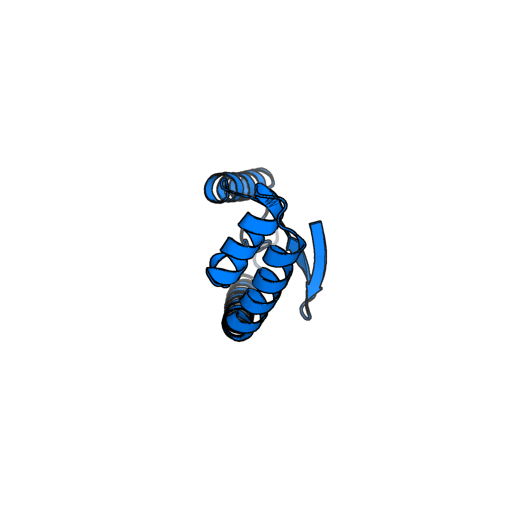6.50 89 LEU A CA 1
ATOM 674 C C . LEU A 1 89 ? 1.391 -6.932 4.222 1.00 96.50 89 LEU A C 1
ATOM 676 O O . LEU A 1 89 ? 0.734 -6.361 5.088 1.00 96.50 89 LEU A O 1
ATOM 680 N N . VAL A 1 90 ? 0.865 -7.910 3.484 1.00 94.38 90 VAL A N 1
ATOM 681 C CA . VAL A 1 90 ? -0.510 -8.390 3.695 1.00 94.38 90 VAL A CA 1
ATOM 682 C C . VAL A 1 90 ? -0.662 -8.981 5.095 1.00 94.38 90 VAL A C 1
ATOM 684 O O . VAL A 1 90 ? -1.629 -8.679 5.793 1.00 94.38 90 VAL A O 1
ATOM 687 N N . GLU A 1 91 ? 0.300 -9.785 5.538 1.00 95.62 91 GLU A N 1
ATOM 688 C CA . GLU A 1 91 ? 0.269 -10.379 6.873 1.00 95.62 91 GLU A CA 1
ATOM 689 C C . GLU A 1 91 ? 0.432 -9.334 7.986 1.00 95.62 91 GLU A C 1
ATOM 691 O O . GLU A 1 91 ? -0.201 -9.459 9.037 1.00 95.62 91 GLU A O 1
ATOM 696 N N . SER A 1 92 ? 1.213 -8.268 7.778 1.00 95.56 92 SER A N 1
ATOM 697 C CA . SER A 1 92 ? 1.291 -7.171 8.750 1.00 95.56 92 SER A CA 1
ATOM 698 C C . SER A 1 92 ? -0.030 -6.408 8.850 1.00 95.56 92 SER A C 1
ATOM 700 O O . SER A 1 92 ? -0.475 -6.115 9.958 1.00 95.56 92 SER A O 1
ATOM 702 N N . VAL A 1 93 ? -0.691 -6.153 7.716 1.00 94.50 93 VAL A N 1
ATOM 703 C CA . VAL A 1 93 ? -2.007 -5.496 7.666 1.00 94.50 93 VAL A CA 1
ATOM 704 C C . VAL A 1 93 ? -3.075 -6.332 8.370 1.00 94.50 93 VAL A C 1
ATOM 706 O O . VAL A 1 93 ? -3.814 -5.807 9.196 1.00 94.50 93 VAL A O 1
ATOM 709 N N . LYS A 1 94 ? -3.133 -7.647 8.124 1.00 93.12 94 LYS A N 1
ATOM 710 C CA . LYS A 1 94 ? -4.083 -8.537 8.817 1.00 93.12 94 LYS A CA 1
ATOM 711 C C . LYS A 1 94 ? -3.888 -8.534 10.332 1.00 93.12 94 LYS A C 1
ATOM 713 O O . LYS A 1 94 ? -4.862 -8.514 11.083 1.00 93.12 94 LYS A O 1
ATOM 718 N N . LYS A 1 95 ? -2.634 -8.534 10.796 1.00 92.62 95 LYS A N 1
ATOM 719 C CA . LYS A 1 95 ? -2.326 -8.428 12.229 1.00 92.62 95 LYS A CA 1
ATOM 720 C C . LYS A 1 95 ? -2.826 -7.108 12.803 1.00 92.62 95 LYS A C 1
ATOM 722 O O . LYS A 1 95 ? -3.454 -7.116 13.857 1.00 92.62 95 LYS A O 1
ATOM 727 N N . GLU A 1 96 ? -2.600 -5.997 12.112 1.00 91.75 96 GLU A N 1
ATOM 728 C CA . GLU A 1 96 ? -3.097 -4.688 12.538 1.00 91.75 96 GLU A CA 1
ATOM 729 C C . GLU A 1 96 ? -4.631 -4.661 12.630 1.00 91.75 96 GLU A C 1
ATOM 731 O O . GLU A 1 96 ? -5.170 -4.251 13.658 1.00 91.75 96 GLU A O 1
ATOM 736 N N . LEU A 1 97 ? -5.329 -5.210 11.630 1.00 89.81 97 LEU A N 1
ATOM 737 C CA . LEU A 1 97 ? -6.789 -5.349 11.649 1.00 89.81 97 LEU A CA 1
ATOM 738 C C . LEU A 1 97 ? -7.278 -6.182 12.842 1.00 89.81 97 LEU A C 1
ATOM 740 O O . LEU A 1 97 ? -8.221 -5.781 13.520 1.00 89.81 97 LEU A O 1
ATOM 744 N N . SER A 1 98 ? -6.606 -7.294 13.160 1.00 87.56 98 SER A N 1
ATOM 745 C CA . SER A 1 98 ? -6.971 -8.126 14.316 1.00 87.56 98 SER A CA 1
ATOM 746 C C . SER A 1 98 ? -6.833 -7.383 15.652 1.00 87.56 98 SER A C 1
ATOM 748 O O . SER A 1 98 ? -7.663 -7.546 16.544 1.00 87.56 98 SER A O 1
ATOM 750 N N . VAL A 1 99 ? -5.825 -6.511 15.779 1.00 86.69 99 VAL A N 1
ATOM 751 C CA . VAL A 1 99 ? -5.625 -5.671 16.970 1.00 86.69 99 VAL A CA 1
ATOM 752 C C . VAL A 1 99 ? -6.703 -4.593 17.066 1.00 86.69 99 VAL A C 1
ATOM 754 O O . VAL A 1 99 ? -7.189 -4.316 18.163 1.00 86.69 99 VAL A O 1
ATOM 757 N N . ILE A 1 100 ? -7.087 -3.987 15.939 1.00 84.81 100 ILE A N 1
ATOM 758 C CA . ILE A 1 100 ? -8.173 -2.999 15.888 1.00 84.81 100 ILE A CA 1
ATOM 759 C C . ILE A 1 100 ? -9.498 -3.659 16.297 1.00 84.81 100 ILE A C 1
ATOM 761 O O . ILE A 1 100 ?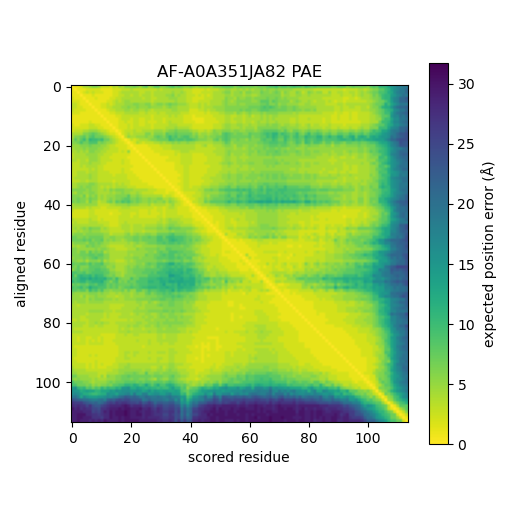 -10.177 -3.142 17.180 1.00 84.81 100 ILE A O 1
ATOM 765 N N . ALA A 1 101 ? -9.800 -4.845 15.762 1.00 79.62 101 ALA A N 1
ATOM 766 C CA . ALA A 1 101 ? -11.007 -5.601 16.095 1.00 79.62 101 ALA A CA 1
ATOM 767 C C . ALA A 1 101 ? -11.050 -6.068 17.565 1.00 79.62 101 ALA A C 1
ATOM 769 O O . ALA A 1 101 ? -12.107 -6.051 18.194 1.00 79.62 101 ALA A O 1
ATOM 770 N N . ALA A 1 102 ? -9.913 -6.462 18.151 1.00 78.88 102 ALA A N 1
ATOM 771 C CA . ALA A 1 102 ? -9.853 -6.872 19.558 1.00 78.88 102 ALA A CA 1
ATOM 772 C C . ALA A 1 102 ? -10.164 -5.713 20.523 1.00 78.88 102 ALA A C 1
ATOM 774 O O . ALA A 1 102 ? -10.868 -5.903 21.516 1.00 78.88 102 ALA A O 1
ATOM 775 N N . LYS A 1 103 ? -9.708 -4.492 20.207 1.00 71.12 103 LYS A N 1
ATOM 776 C CA . LYS A 1 103 ? -10.011 -3.287 21.001 1.00 71.12 103 LYS A CA 1
ATOM 777 C C . LYS A 1 103 ? -11.507 -2.949 21.023 1.00 71.12 103 LYS A C 1
ATOM 779 O O . LYS A 1 103 ? -11.984 -2.365 21.999 1.00 71.12 103 LYS A O 1
ATOM 784 N N . ASP A 1 104 ? -12.256 -3.342 19.994 1.00 63.75 104 ASP A N 1
ATOM 785 C CA . ASP A 1 104 ? -13.708 -3.149 19.954 1.00 63.75 104 ASP A CA 1
ATOM 786 C C . ASP A 1 104 ? -14.447 -4.065 20.948 1.00 63.75 104 ASP A C 1
ATOM 788 O O . ASP A 1 104 ? -15.458 -3.653 21.518 1.00 63.75 104 ASP A O 1
ATOM 792 N N . GLN A 1 105 ? -13.925 -5.265 21.234 1.00 58.62 105 GLN A N 1
ATOM 793 C CA . GLN A 1 105 ? -14.542 -6.187 22.199 1.00 58.62 105 GLN A CA 1
ATOM 794 C C . GLN A 1 105 ? -14.343 -5.743 23.657 1.00 58.62 105 GLN A C 1
ATOM 796 O O . GLN A 1 105 ? -15.236 -5.932 24.480 1.00 58.62 105 GLN A O 1
ATOM 801 N N . GLU A 1 106 ? -13.217 -5.101 23.978 1.00 58.44 106 GLU A N 1
ATOM 802 C CA . GLU A 1 106 ? -12.946 -4.581 25.329 1.00 58.44 106 GLU A CA 1
ATOM 803 C C . GLU A 1 106 ? -13.690 -3.269 25.632 1.00 58.44 106 GLU A C 1
ATOM 805 O O . GLU A 1 106 ? -14.021 -2.997 26.786 1.00 58.44 106 GLU A O 1
ATOM 810 N N . THR A 1 107 ? -14.009 -2.467 24.610 1.00 58.00 107 THR A N 1
ATOM 811 C CA . THR A 1 107 ? -14.703 -1.173 24.783 1.00 58.00 107 THR A CA 1
ATOM 812 C C . THR A 1 107 ? -16.239 -1.308 24.733 1.00 58.00 107 THR A C 1
ATOM 814 O O . THR A 1 107 ? -16.964 -0.344 24.968 1.00 58.00 107 THR A O 1
ATOM 817 N N . GLY A 1 108 ? -16.756 -2.508 24.452 1.00 48.25 108 GLY A N 1
ATOM 818 C CA . GLY A 1 108 ? -18.180 -2.811 24.275 1.00 48.25 108 GLY A CA 1
ATOM 819 C C . GLY A 1 108 ? -18.940 -3.275 25.529 1.00 48.25 108 GLY A C 1
ATOM 820 O O . GLY A 1 108 ? -19.815 -4.128 25.401 1.00 48.25 108 GLY A O 1
ATOM 821 N N . ASN A 1 109 ? -18.645 -2.756 26.729 1.00 42.81 109 ASN A N 1
ATOM 822 C CA . ASN A 1 109 ? -19.497 -2.987 27.911 1.00 42.81 109 ASN A CA 1
ATOM 823 C C . ASN A 1 109 ? -20.674 -1.978 27.929 1.00 42.81 109 ASN A C 1
ATOM 825 O O . ASN A 1 109 ? -20.417 -0.772 27.915 1.00 42.81 109 ASN A O 1
ATOM 829 N N . PRO A 1 110 ? -21.952 -2.415 27.949 1.00 52.03 110 PRO A N 1
ATOM 830 C CA . PRO A 1 110 ? -23.097 -1.521 27.827 1.00 52.03 110 PRO A CA 1
ATOM 831 C C . PRO A 1 110 ? -23.575 -1.007 29.195 1.00 52.03 110 PRO A C 1
ATOM 833 O O . PRO A 1 110 ? -24.315 -1.687 29.897 1.00 52.03 110 PRO A O 1
ATOM 836 N N . ASP A 1 111 ? -23.230 0.233 29.532 1.00 45.66 111 ASP A N 1
ATOM 837 C CA . ASP A 1 111 ? -23.978 1.074 30.481 1.00 45.66 111 ASP A CA 1
ATOM 838 C C . ASP A 1 111 ? -23.712 2.538 30.063 1.00 45.66 111 ASP A C 1
ATOM 840 O O . ASP A 1 111 ? -22.565 2.954 29.966 1.00 45.66 111 ASP A O 1
ATOM 844 N N . HIS A 1 112 ? -24.669 3.347 29.607 1.00 39.84 112 HIS A N 1
ATOM 845 C CA . HIS A 1 112 ? -25.914 3.663 30.285 1.00 39.84 112 HIS A CA 1
ATOM 846 C C . HIS A 1 112 ? -27.104 3.840 29.337 1.00 39.84 112 HIS A C 1
ATOM 848 O O . HIS A 1 112 ? -27.111 4.640 28.397 1.00 39.84 112 HIS A O 1
ATOM 854 N N . ARG A 1 113 ? -28.161 3.103 29.685 1.00 43.81 113 ARG A N 1
ATOM 855 C CA . ARG A 1 113 ? -29.555 3.450 29.419 1.00 43.81 113 ARG A CA 1
ATOM 856 C C . ARG A 1 113 ? -29.861 4.788 30.120 1.00 43.81 113 ARG A C 1
ATOM 858 O O . ARG A 1 113 ? -29.304 5.056 31.179 1.00 43.81 113 ARG A O 1
ATOM 865 N N . ARG A 1 114 ? -30.727 5.585 29.487 1.00 43.25 114 ARG A N 1
ATOM 866 C CA . ARG A 1 114 ? -31.355 6.810 30.015 1.00 43.25 114 ARG A CA 1
ATOM 867 C C . ARG A 1 114 ? -31.756 6.725 31.485 1.00 43.25 114 ARG A C 1
ATOM 869 O O . ARG A 1 114 ? -32.239 5.639 31.878 1.00 43.25 114 ARG A O 1
#

Mean predicted aligned error: 6.96 Å

Solvent-accessible surface area (backbone atoms only — not comparable to full-atom values): 6739 Å² total; per-residue (Å²): 85,84,76,51,62,55,96,86,66,51,79,41,69,54,80,90,47,80,94,45,46,70,62,50,50,52,49,53,54,51,49,31,57,74,68,68,47,59,79,84,79,61,82,91,78,82,63,73,79,39,46,39,69,49,23,54,49,14,46,45,35,29,69,76,68,64,39,43,88,59,9,50,60,38,23,52,54,18,46,64,74,18,43,66,46,44,52,51,51,52,54,53,50,53,52,52,52,53,55,56,57,52,54,53,67,74,69,62,70,93,78,80,80,133

Sequence (114 aa):
KFVGCDTEGCEIYIVGLDGCRVQAQSAIESLAAILAVPSREFLIVETLGAIGWLAKFGGFLSRQLHFVKIGRPIVAHGIIRSYDLLCELVESVKKELSVIAAKDQETGNPDHRR

Nearest PDB structures (foldseek):
  8y88-assembly1_A  TM=3.392E-01  e=6.701E+00  Human coronavirus HKU1

Foldseek 3Di:
DWDQADPVRQTDDDDDQDPNVVVVVVVVVVVCVVVVNPPLNDDDADQVVLFDPQLVVLCCCCPPVVVVVRSVVSNVVRCVVSVVSNVVSVVVVVVVNVVSVVVCVVVPDDDDDD